Protein AF-A0A2I3RE54-F1 (afdb_monomer_lite)

Sequence (126 aa):
DPKYPVENLLNPDSPRKPWLSCPQDKSGQLKVELQLERAVPIGYIDVGNCGCAFLQIDVGRSSWPLDRPFITLLPATTLMSLTDSKQGKNRSGVRMFKDGKEGKSRKDGGGLYEKQCSTKEDCECY

pLDDT: mean 75.38, std 19.85, range [27.98, 91.62]

Secondary structure (DSSP, 8-state):
-TTS-GGGGT-TTS--PPP---TT--SS-----PBPSS-----EEEEE-SS-SEEEEEE--TTS-TTSPPEEEEEEEESS-HHHHHHT-STT-EEEEE--SSS----------B-B------S---

Organism: Pan troglodytes (NCBI:txid9598)

InterPro domains:
  IPR002706 DNA-repair protein Xrcc1, N-terminal [PF01834] (1-101)
  IPR008979 Galactose-binding-like domain superfamily [SSF49785] (1-101)

Foldseek 3Di:
DVVQDPCLVVDPPDPNGHRDDDLPDPVQKDWFWDWDPKFADDFKDKDWFQLFQWWWWWWDAPPDDPPDDTHTPGHIDGPDDPVCNQVVHPRTDMDMDGPDDDDDPDPPTGGGIITIIIGHDPYNDD

Structure (mmCIF, N/CA/C/O backbone):
data_AF-A0A2I3RE54-F1
#
_entry.id   AF-A0A2I3RE54-F1
#
loop_
_atom_site.group_PDB
_atom_site.id
_atom_site.type_symbol
_atom_site.label_atom_id
_atom_site.label_alt_id
_atom_site.label_comp_id
_atom_site.label_asym_id
_atom_site.label_entity_id
_atom_site.label_seq_id
_atom_site.pdbx_PDB_ins_code
_atom_site.Cartn_x
_atom_site.Cartn_y
_atom_site.Cartn_z
_atom_site.occupancy
_atom_site.B_iso_or_equiv
_atom_site.auth_seq_id
_atom_site.auth_comp_id
_atom_site.auth_asym_id
_atom_site.auth_atom_id
_atom_site.pdbx_PDB_model_num
ATOM 1 N N . ASP A 1 1 ? 2.510 -2.610 15.052 1.00 84.81 1 ASP A N 1
ATOM 2 C CA . ASP A 1 1 ? 2.257 -3.252 16.360 1.00 84.81 1 ASP A CA 1
ATOM 3 C C . ASP A 1 1 ? 2.846 -4.664 16.336 1.00 84.81 1 ASP A C 1
ATOM 5 O O . ASP A 1 1 ? 2.608 -5.352 15.349 1.00 84.81 1 ASP A O 1
ATOM 9 N N . PRO A 1 2 ? 3.596 -5.123 17.358 1.00 88.00 2 PRO A N 1
ATOM 10 C CA . PRO A 1 2 ? 4.102 -6.501 17.422 1.00 88.00 2 PRO A CA 1
ATOM 11 C C . PRO A 1 2 ? 3.031 -7.600 17.271 1.00 88.00 2 PRO A C 1
ATOM 13 O O . PRO A 1 2 ? 3.335 -8.691 16.798 1.00 88.00 2 PRO A O 1
ATOM 16 N N . LYS A 1 3 ? 1.777 -7.335 17.659 1.00 89.44 3 LYS A N 1
ATOM 17 C CA . LYS A 1 3 ? 0.630 -8.249 17.495 1.00 89.44 3 LYS A CA 1
ATOM 18 C C . LYS A 1 3 ? -0.001 -8.178 16.104 1.00 89.44 3 LYS A C 1
ATOM 20 O O . LYS A 1 3 ? -0.621 -9.148 15.665 1.00 89.44 3 LYS A O 1
ATOM 25 N N . TYR A 1 4 ? 0.156 -7.044 15.427 1.00 88.31 4 TYR A N 1
ATOM 26 C CA . TYR A 1 4 ? -0.396 -6.774 14.099 1.00 88.31 4 TYR A CA 1
ATOM 27 C C . TYR A 1 4 ? 0.695 -6.267 13.150 1.00 88.31 4 TYR A C 1
ATOM 29 O O . TYR A 1 4 ? 0.627 -5.118 12.692 1.00 88.31 4 TYR A O 1
ATOM 37 N N . PRO A 1 5 ? 1.746 -7.072 12.911 1.00 90.00 5 PRO A N 1
ATOM 38 C CA . PRO A 1 5 ? 2.897 -6.619 12.160 1.00 90.00 5 PRO A CA 1
ATOM 39 C C . PRO A 1 5 ? 2.623 -6.711 10.653 1.00 90.00 5 PRO A C 1
ATOM 41 O O . PRO A 1 5 ? 1.560 -7.158 10.211 1.00 90.00 5 PRO A O 1
ATOM 44 N N . VAL A 1 6 ? 3.563 -6.225 9.852 1.00 87.06 6 VAL A N 1
ATOM 45 C CA . VAL A 1 6 ? 3.359 -6.037 8.412 1.00 87.06 6 VAL A CA 1
ATOM 46 C C . VAL A 1 6 ? 3.329 -7.350 7.631 1.00 87.06 6 VAL A C 1
ATOM 48 O O . VAL A 1 6 ? 2.669 -7.461 6.600 1.00 87.06 6 VAL A O 1
ATOM 51 N N . GLU A 1 7 ? 3.958 -8.383 8.179 1.00 89.75 7 GLU A N 1
ATOM 52 C CA . GLU A 1 7 ? 4.002 -9.745 7.655 1.00 89.75 7 GLU A CA 1
ATOM 53 C C . GLU A 1 7 ? 2.605 -10.374 7.581 1.00 89.75 7 GLU A C 1
ATOM 55 O O . GLU A 1 7 ? 2.380 -11.272 6.770 1.00 89.75 7 GLU A O 1
ATOM 60 N N . ASN A 1 8 ? 1.633 -9.862 8.349 1.00 89.50 8 ASN A N 1
ATOM 61 C CA . ASN A 1 8 ? 0.234 -10.274 8.232 1.00 89.50 8 ASN A CA 1
ATOM 62 C C . ASN A 1 8 ? -0.334 -10.039 6.819 1.00 89.50 8 ASN A C 1
ATOM 64 O O . ASN A 1 8 ? -1.271 -10.726 6.423 1.00 89.50 8 ASN A O 1
ATOM 68 N N . LEU A 1 9 ? 0.230 -9.103 6.043 1.00 86.56 9 LEU A N 1
ATOM 69 C CA . LEU A 1 9 ? -0.181 -8.847 4.659 1.00 86.56 9 LEU A CA 1
ATOM 70 C C . LEU A 1 9 ? 0.312 -9.911 3.668 1.00 86.56 9 LEU A C 1
ATOM 72 O O . LEU A 1 9 ? -0.207 -9.983 2.556 1.00 86.56 9 LEU A O 1
ATOM 76 N N . LEU A 1 10 ? 1.324 -10.701 4.039 1.00 85.50 10 LEU A N 1
ATOM 77 C CA . LEU A 1 10 ? 2.009 -11.630 3.135 1.00 85.50 10 LEU A CA 1
ATOM 78 C C . LEU A 1 10 ? 1.408 -13.039 3.140 1.00 85.50 10 LEU A C 1
ATOM 80 O O . LEU A 1 10 ? 1.727 -13.831 2.258 1.00 85.50 10 LEU A O 1
ATOM 84 N N . ASN A 1 11 ? 0.558 -13.367 4.118 1.00 80.19 11 ASN A N 1
ATOM 85 C CA . ASN A 1 11 ? 0.019 -14.713 4.286 1.00 80.19 11 ASN A CA 1
ATOM 86 C C . ASN A 1 11 ? -1.466 -14.794 3.873 1.00 80.19 11 ASN A C 1
ATOM 88 O O . ASN A 1 11 ? -2.336 -14.444 4.681 1.00 80.19 11 ASN A O 1
ATOM 92 N N . PRO A 1 12 ? -1.778 -15.293 2.660 1.00 69.19 12 PRO A N 1
ATOM 93 C CA . PRO A 1 12 ? -3.155 -15.419 2.183 1.00 69.19 12 PRO A CA 1
ATOM 94 C C . PRO A 1 12 ? -3.963 -16.513 2.903 1.00 69.19 12 PRO A C 1
ATOM 96 O O . PRO A 1 12 ? -5.192 -16.443 2.900 1.00 69.19 12 PRO A O 1
ATOM 99 N N . ASP A 1 13 ? -3.292 -17.483 3.534 1.00 68.06 13 ASP A N 1
ATOM 100 C CA . ASP A 1 13 ? -3.903 -18.681 4.127 1.00 68.06 13 ASP A CA 1
ATOM 101 C C . ASP A 1 13 ? -4.187 -18.535 5.634 1.00 68.06 13 ASP A C 1
ATOM 103 O O . ASP A 1 13 ? -4.867 -19.365 6.241 1.00 68.06 13 ASP A O 1
ATOM 107 N N . SER A 1 14 ? -3.681 -17.473 6.267 1.00 61.75 14 SER A N 1
ATOM 108 C CA . SER A 1 14 ? -3.966 -17.168 7.673 1.00 61.75 14 SER A CA 1
ATOM 109 C C . SER A 1 14 ? -5.332 -16.487 7.841 1.00 61.75 14 SER A C 1
ATOM 111 O O . SER A 1 14 ? -5.791 -15.795 6.926 1.00 61.75 14 SER A O 1
ATOM 113 N N . PRO A 1 15 ? -6.006 -16.612 9.008 1.00 66.00 15 PRO A N 1
ATOM 114 C CA . PRO A 1 15 ? -7.136 -15.736 9.311 1.00 66.00 15 PRO A CA 1
ATOM 115 C C . PRO A 1 15 ? -6.664 -14.295 9.125 1.00 66.00 15 PRO A C 1
ATOM 117 O O . PRO A 1 15 ? -5.689 -13.910 9.763 1.00 66.00 15 PRO A O 1
ATOM 120 N N . ARG A 1 16 ? -7.313 -13.544 8.219 1.00 70.81 16 ARG A N 1
ATOM 121 C CA . ARG A 1 16 ? -6.876 -12.216 7.751 1.00 70.81 16 ARG A CA 1
ATOM 122 C C . ARG A 1 16 ? -6.651 -11.272 8.933 1.00 70.81 16 ARG A C 1
ATOM 124 O O . ARG A 1 16 ? -7.576 -10.593 9.378 1.00 70.81 16 ARG A O 1
ATOM 131 N N . LYS A 1 17 ? -5.430 -11.247 9.462 1.00 85.81 17 LYS A N 1
ATOM 132 C CA . LYS A 1 17 ? -5.029 -10.322 10.516 1.00 85.81 17 LYS A CA 1
ATOM 133 C C . LYS A 1 17 ? -4.675 -8.991 9.863 1.00 85.81 17 LYS A C 1
ATOM 135 O O . LYS A 1 17 ? -4.024 -8.986 8.819 1.00 85.81 17 LYS A O 1
ATOM 140 N N . PRO A 1 18 ? -5.088 -7.858 10.443 1.00 87.00 18 PRO A N 1
ATOM 141 C CA . PRO A 1 18 ? -4.698 -6.566 9.914 1.00 87.00 18 PRO A CA 1
ATOM 142 C C . PRO A 1 18 ? -3.216 -6.298 10.191 1.00 87.00 18 PRO A C 1
ATOM 144 O O . PRO A 1 18 ? -2.597 -6.902 11.073 1.00 87.00 18 PRO A O 1
ATOM 147 N N . TRP A 1 19 ? -2.677 -5.337 9.455 1.00 90.06 19 TRP A N 1
ATOM 148 C CA . TRP A 1 19 ? -1.456 -4.631 9.810 1.00 90.06 19 TRP A CA 1
ATOM 149 C C . TRP A 1 19 ? -1.851 -3.299 10.448 1.00 90.06 19 TRP A C 1
ATOM 151 O O . TRP A 1 19 ? -2.628 -2.554 9.853 1.00 90.06 19 TRP A O 1
ATOM 161 N N . LEU A 1 20 ? -1.360 -3.027 11.660 1.00 88.94 20 LEU A N 1
ATOM 162 C CA . LEU A 1 20 ? -1.701 -1.824 12.426 1.00 88.94 20 LEU A CA 1
ATOM 163 C C . LEU A 1 20 ? -0.437 -1.102 12.910 1.00 88.94 20 LEU A C 1
ATOM 165 O O . LEU A 1 20 ? 0.590 -1.729 13.210 1.00 88.94 20 LEU A O 1
ATOM 169 N N . SER A 1 21 ? -0.527 0.224 13.031 1.00 86.94 21 SER A N 1
ATOM 170 C CA . SER A 1 21 ? 0.484 1.043 13.703 1.00 86.94 21 SER A CA 1
ATOM 171 C C . SER A 1 21 ? 0.599 0.653 15.179 1.00 86.94 21 SER A C 1
ATOM 173 O O . SER A 1 21 ? -0.255 -0.030 15.743 1.00 86.94 21 SER A O 1
ATOM 175 N N . CYS A 1 22 ? 1.715 1.011 15.811 1.00 86.25 22 CYS A N 1
ATOM 176 C CA . CYS A 1 22 ? 1.838 0.852 17.258 1.00 86.25 22 CYS A CA 1
ATOM 177 C C . CYS A 1 22 ? 0.845 1.805 17.956 1.00 86.25 22 CYS A C 1
ATOM 179 O O . CYS A 1 22 ? 0.762 2.947 17.524 1.00 86.25 22 CYS A O 1
ATOM 181 N N . PRO A 1 23 ? 0.151 1.434 19.048 1.00 83.25 23 PRO A N 1
ATOM 182 C CA . PRO A 1 23 ? -0.737 2.370 19.755 1.00 83.25 23 PRO A CA 1
ATOM 183 C C . PRO A 1 23 ? -0.042 3.654 20.245 1.00 83.25 23 PRO A C 1
ATOM 185 O O . PRO A 1 23 ? -0.679 4.681 20.449 1.00 83.25 23 PRO A O 1
ATOM 188 N N . GLN A 1 24 ? 1.276 3.600 20.452 1.00 85.88 24 GLN A N 1
ATOM 189 C CA . GLN A 1 24 ? 2.102 4.748 20.831 1.00 85.88 24 GLN A CA 1
ATOM 190 C C . GLN A 1 24 ? 2.548 5.596 19.628 1.00 85.88 24 GLN A C 1
ATOM 192 O O . GLN A 1 24 ? 3.074 6.692 19.818 1.00 85.88 24 GLN A O 1
ATOM 197 N N . ASP A 1 25 ? 2.370 5.096 18.405 1.00 82.31 25 ASP A N 1
ATOM 198 C CA . ASP A 1 25 ? 2.700 5.805 17.175 1.00 82.31 25 ASP A CA 1
ATOM 199 C C . ASP A 1 25 ? 1.599 6.819 16.848 1.00 82.31 25 ASP A C 1
ATOM 201 O O . ASP A 1 25 ? 0.486 6.467 16.462 1.00 82.31 25 ASP A O 1
ATOM 205 N N . LYS A 1 26 ? 1.937 8.100 17.018 1.00 82.06 26 LYS A N 1
ATOM 206 C CA . LYS A 1 26 ? 1.064 9.247 16.736 1.00 82.06 26 LYS A CA 1
ATOM 207 C C . LYS A 1 26 ? 1.439 9.973 15.443 1.00 82.06 26 LYS A C 1
ATOM 209 O O . LYS A 1 26 ? 1.028 11.111 15.246 1.00 82.06 26 LYS A O 1
ATOM 214 N N . SER A 1 27 ? 2.242 9.356 14.573 1.00 82.25 27 SER A N 1
ATOM 215 C CA . SER A 1 27 ? 2.644 9.958 13.292 1.00 82.25 27 SER A CA 1
ATOM 216 C C . SER A 1 27 ? 1.467 10.171 12.335 1.00 82.25 27 SER A C 1
ATOM 218 O O . SER A 1 27 ? 1.582 10.918 11.361 1.00 82.25 27 SER A O 1
ATOM 220 N N . GLY A 1 28 ? 0.357 9.469 12.582 1.00 78.19 28 GLY A N 1
ATOM 221 C CA . GLY A 1 28 ? -0.784 9.395 11.684 1.00 78.19 28 GLY A CA 1
ATOM 222 C C . GLY A 1 28 ? -0.469 8.632 10.401 1.00 78.19 28 GLY A C 1
ATOM 223 O O . GLY A 1 28 ? -1.357 8.523 9.563 1.00 78.19 28 GLY A O 1
ATOM 224 N N . GLN A 1 29 ? 0.751 8.102 10.224 1.00 81.94 29 GLN A N 1
ATOM 225 C CA . GLN A 1 29 ? 1.171 7.456 8.989 1.00 81.94 29 GLN A CA 1
ATOM 226 C C . GLN A 1 29 ? 1.819 6.103 9.189 1.00 81.94 29 GLN A C 1
ATOM 228 O O . GLN A 1 29 ? 2.721 5.924 9.995 1.00 81.94 29 GLN A O 1
ATOM 233 N N . LEU A 1 30 ? 1.392 5.155 8.362 1.00 86.00 30 LEU A N 1
ATOM 234 C CA . LEU A 1 30 ? 1.941 3.818 8.343 1.00 86.00 30 LEU A CA 1
ATOM 235 C C . LEU A 1 30 ? 2.457 3.490 6.945 1.00 86.00 30 LEU A C 1
ATOM 237 O O . LEU A 1 30 ? 1.670 3.403 5.999 1.00 86.00 30 LEU A O 1
ATOM 241 N N . LYS A 1 31 ? 3.782 3.307 6.851 1.00 87.56 31 LYS A N 1
ATOM 242 C CA . LYS A 1 31 ? 4.504 2.967 5.625 1.00 87.56 31 LYS A CA 1
ATOM 243 C C . LYS A 1 31 ? 5.130 1.581 5.676 1.00 87.56 31 LYS A C 1
ATOM 245 O O . LYS A 1 31 ? 5.725 1.187 6.670 1.00 87.56 31 LYS A O 1
ATOM 250 N N . VAL A 1 32 ? 4.990 0.865 4.566 1.00 88.00 32 VAL A N 1
ATOM 251 C CA . VAL A 1 32 ? 5.664 -0.400 4.262 1.00 88.00 32 VAL A CA 1
ATOM 252 C C . VAL A 1 32 ? 6.225 -0.304 2.861 1.00 88.00 32 VAL A C 1
ATOM 254 O O . VAL A 1 32 ? 5.710 0.478 2.081 1.00 88.00 32 VAL A O 1
ATOM 257 N N . GLU A 1 33 ? 7.232 -1.101 2.552 1.00 88.44 33 GLU A N 1
ATOM 258 C CA . GLU A 1 33 ? 7.696 -1.402 1.207 1.00 88.44 33 GLU A CA 1
ATOM 259 C C . GLU A 1 33 ? 7.590 -2.925 1.023 1.00 88.44 33 GLU A C 1
ATOM 261 O O . GLU A 1 33 ? 8.258 -3.696 1.709 1.00 88.44 33 GLU A O 1
ATOM 266 N N . LEU A 1 34 ? 6.644 -3.382 0.192 1.00 87.75 34 LEU A N 1
ATOM 267 C CA . LEU A 1 34 ? 6.395 -4.817 -0.016 1.00 87.75 34 LEU A CA 1
ATOM 268 C C . LEU A 1 34 ? 7.016 -5.293 -1.309 1.00 87.75 34 LEU A C 1
ATOM 270 O O . LEU A 1 34 ? 6.622 -4.807 -2.365 1.00 87.75 34 LEU A O 1
ATOM 274 N N . GLN A 1 35 ? 7.889 -6.288 -1.214 1.00 87.06 35 GLN A N 1
ATOM 275 C CA . GLN A 1 35 ? 8.614 -6.827 -2.345 1.00 87.06 35 GLN A CA 1
ATOM 276 C C . GLN A 1 35 ? 7.896 -8.042 -2.958 1.00 87.06 35 GLN A C 1
ATOM 278 O O . GLN A 1 35 ? 7.709 -9.056 -2.288 1.00 87.06 35 GLN A O 1
ATOM 283 N N . LEU A 1 36 ? 7.495 -7.963 -4.235 1.00 84.62 36 LEU A N 1
ATOM 284 C CA . LEU A 1 36 ? 6.936 -9.136 -4.930 1.00 84.62 36 LEU A CA 1
ATOM 285 C C . LEU A 1 36 ? 8.004 -10.204 -5.194 1.00 84.62 36 LEU A C 1
ATOM 287 O O . LEU A 1 36 ? 9.176 -9.890 -5.288 1.00 84.62 36 LEU A O 1
ATOM 291 N N . GLU A 1 37 ? 7.613 -11.462 -5.396 1.00 86.00 37 GLU A N 1
ATOM 292 C CA . GLU A 1 37 ? 8.564 -12.522 -5.780 1.00 86.00 37 GLU A CA 1
ATOM 293 C C . GLU A 1 37 ? 9.163 -12.272 -7.171 1.00 86.00 37 GLU A C 1
ATOM 295 O O . GLU A 1 37 ? 10.327 -12.563 -7.445 1.00 86.00 37 GLU A O 1
ATOM 300 N N . ARG A 1 38 ? 8.342 -11.732 -8.077 1.00 83.75 38 ARG A N 1
ATOM 301 C CA . ARG A 1 38 ? 8.720 -11.480 -9.459 1.00 83.75 38 ARG A CA 1
ATOM 302 C C . ARG A 1 38 ? 8.102 -10.216 -10.012 1.00 83.75 38 ARG A C 1
ATOM 304 O O . ARG A 1 38 ? 7.082 -9.689 -9.583 1.00 83.75 38 ARG A O 1
ATOM 311 N N . ALA A 1 39 ? 8.750 -9.834 -11.087 1.00 81.88 39 ALA A N 1
ATOM 312 C CA . ALA A 1 39 ? 8.392 -8.826 -12.035 1.00 81.88 39 ALA A CA 1
ATOM 313 C C . ALA A 1 39 ? 7.115 -9.123 -12.841 1.00 81.88 39 ALA A C 1
ATOM 315 O O . ALA A 1 39 ? 7.186 -9.861 -13.819 1.00 81.88 39 ALA A O 1
ATOM 316 N N . VAL A 1 40 ? 5.962 -8.519 -12.507 1.00 82.69 40 VAL A N 1
ATOM 317 C CA . VAL A 1 40 ? 4.670 -8.817 -13.188 1.00 82.69 40 VAL A CA 1
ATOM 318 C C . VAL A 1 40 ? 3.746 -7.606 -13.369 1.00 82.69 40 VAL A C 1
ATOM 320 O O . VAL A 1 40 ? 3.494 -6.916 -12.404 1.00 82.69 40 VAL A O 1
ATOM 323 N N . PRO A 1 41 ? 3.180 -7.283 -14.539 1.00 81.56 41 PRO A N 1
ATOM 324 C CA . PRO A 1 41 ? 2.232 -6.161 -14.644 1.00 81.56 41 PRO A CA 1
ATOM 325 C C . PRO A 1 41 ? 1.088 -6.247 -13.611 1.00 81.56 41 PRO A C 1
ATOM 327 O O . PRO A 1 41 ? 0.484 -7.308 -13.454 1.00 81.56 41 PRO A O 1
ATOM 330 N N . ILE A 1 42 ? 0.787 -5.147 -12.911 1.00 84.25 42 ILE A N 1
ATOM 331 C CA . ILE A 1 42 ? -0.306 -5.104 -11.926 1.00 84.25 42 ILE A CA 1
ATOM 332 C C . ILE A 1 42 ? -1.620 -4.803 -12.656 1.00 84.25 42 ILE A C 1
ATOM 334 O O . ILE A 1 42 ? -1.818 -3.691 -13.132 1.00 84.25 42 ILE A O 1
ATOM 338 N N . GLY A 1 43 ? -2.518 -5.788 -12.755 1.00 85.50 43 GLY A N 1
ATOM 339 C CA . GLY A 1 43 ? -3.833 -5.602 -13.389 1.00 85.50 43 GLY A CA 1
ATOM 340 C C . GLY A 1 43 ? -4.919 -5.084 -12.440 1.00 85.50 43 GLY A C 1
ATOM 341 O O . GLY A 1 43 ? -5.808 -4.335 -12.852 1.00 85.50 43 GLY A O 1
ATOM 342 N N . TYR A 1 44 ? -4.855 -5.493 -11.174 1.00 87.62 44 TYR A N 1
ATOM 343 C CA . TYR A 1 44 ? -5.806 -5.124 -10.131 1.00 87.62 44 TYR A CA 1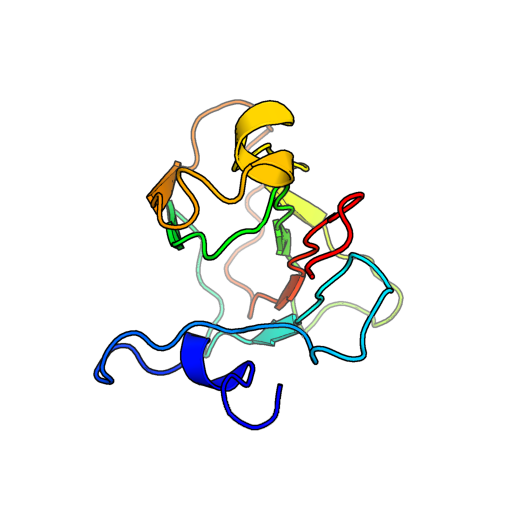
ATOM 344 C C . TYR A 1 44 ? -5.132 -5.126 -8.757 1.00 87.62 44 TYR A C 1
ATOM 346 O O . TYR A 1 44 ? -4.143 -5.826 -8.537 1.00 87.62 44 TYR A O 1
ATOM 354 N N . ILE A 1 45 ? -5.679 -4.333 -7.838 1.00 89.06 45 ILE A N 1
ATOM 355 C CA . ILE A 1 45 ? -5.278 -4.265 -6.437 1.00 89.06 45 ILE A CA 1
ATOM 356 C C . ILE A 1 45 ? -6.540 -4.252 -5.584 1.00 89.06 45 ILE A C 1
ATOM 358 O O . ILE A 1 45 ? -7.330 -3.313 -5.659 1.00 89.06 45 ILE A O 1
ATOM 362 N N . ASP A 1 46 ? -6.674 -5.246 -4.715 1.00 89.38 46 ASP A N 1
ATOM 363 C CA . ASP A 1 46 ? -7.713 -5.272 -3.693 1.00 89.38 46 ASP A CA 1
ATOM 364 C C . ASP A 1 46 ? -7.115 -4.847 -2.356 1.00 89.38 46 ASP A C 1
ATOM 366 O O . ASP A 1 46 ? -6.072 -5.350 -1.930 1.00 89.38 46 ASP A O 1
ATOM 370 N N . VAL A 1 47 ? -7.766 -3.901 -1.682 1.00 89.69 47 VAL A N 1
ATOM 371 C CA . VAL A 1 47 ? -7.304 -3.386 -0.392 1.00 89.69 47 VAL A CA 1
ATOM 372 C C . VAL A 1 47 ? -8.415 -3.492 0.631 1.00 89.69 47 VAL A C 1
ATOM 374 O O . VAL A 1 47 ? -9.434 -2.812 0.522 1.00 89.69 47 VAL A O 1
ATOM 377 N N . GLY A 1 48 ? -8.201 -4.340 1.636 1.00 89.62 48 GLY A N 1
ATOM 378 C CA . GLY A 1 48 ? -9.013 -4.366 2.846 1.00 89.62 48 GLY A CA 1
ATOM 379 C C . GLY A 1 48 ? -8.576 -3.259 3.794 1.00 89.62 48 GLY A C 1
ATOM 380 O O . GLY A 1 48 ? -7.419 -3.220 4.209 1.00 89.62 48 GLY A O 1
ATOM 381 N N . ASN A 1 49 ? -9.494 -2.357 4.119 1.00 89.88 49 ASN A N 1
ATOM 382 C CA . ASN A 1 49 ? -9.260 -1.302 5.086 1.00 89.88 49 ASN A CA 1
ATOM 383 C C . ASN A 1 49 ? -9.389 -1.839 6.521 1.00 89.88 49 ASN A C 1
ATOM 385 O O . ASN A 1 49 ? -10.188 -2.735 6.790 1.00 89.88 49 ASN A O 1
ATOM 389 N N . CYS A 1 50 ? -8.621 -1.267 7.446 1.00 89.12 50 CYS A N 1
ATOM 390 C CA . CYS A 1 50 ? -8.774 -1.471 8.883 1.00 89.12 50 CYS A CA 1
ATOM 391 C C . CYS A 1 50 ? -8.605 -0.138 9.632 1.00 89.12 50 CYS A C 1
ATOM 393 O O . CYS A 1 50 ? -7.727 0.018 10.473 1.00 89.12 50 CYS A O 1
ATOM 395 N N . GLY A 1 51 ? -9.444 0.847 9.298 1.00 87.31 51 GLY A N 1
ATOM 396 C CA . GLY A 1 51 ? -9.460 2.169 9.943 1.00 87.31 51 GLY A CA 1
ATOM 397 C C . GLY A 1 51 ? -8.650 3.264 9.249 1.00 87.31 51 GLY A C 1
ATOM 398 O O . GLY A 1 51 ? -8.683 4.402 9.685 1.00 87.31 51 GLY A O 1
ATOM 399 N N . CYS A 1 52 ? -7.988 2.970 8.136 1.00 87.44 52 CYS A N 1
ATOM 400 C CA . CYS A 1 52 ? -7.241 3.964 7.386 1.00 87.44 52 CYS A CA 1
ATOM 401 C C . CYS A 1 52 ? -8.175 4.934 6.634 1.00 87.44 52 CYS A C 1
ATOM 403 O O . CYS A 1 52 ? -9.097 4.503 5.941 1.00 87.44 52 CYS A O 1
ATOM 405 N N . ALA A 1 53 ? -7.901 6.242 6.707 1.00 87.31 53 ALA A N 1
ATOM 406 C CA . ALA A 1 53 ? -8.660 7.260 5.977 1.00 87.31 53 ALA A CA 1
ATOM 407 C C . ALA A 1 53 ? -8.213 7.456 4.517 1.00 87.31 53 ALA A C 1
ATOM 409 O O . ALA A 1 53 ? -9.059 7.681 3.651 1.00 87.31 53 ALA A O 1
ATOM 410 N N . PHE A 1 54 ? -6.915 7.348 4.220 1.00 87.06 54 PHE A N 1
ATOM 411 C CA . PHE A 1 54 ? -6.336 7.588 2.892 1.00 87.06 54 PHE A CA 1
ATOM 412 C C . PHE A 1 54 ? -5.288 6.545 2.541 1.00 87.06 54 PHE A C 1
ATOM 414 O O . PHE A 1 54 ? -4.472 6.200 3.381 1.00 87.06 54 PHE A O 1
ATOM 421 N N . LEU A 1 55 ? -5.261 6.119 1.283 1.00 88.75 55 LEU A N 1
ATOM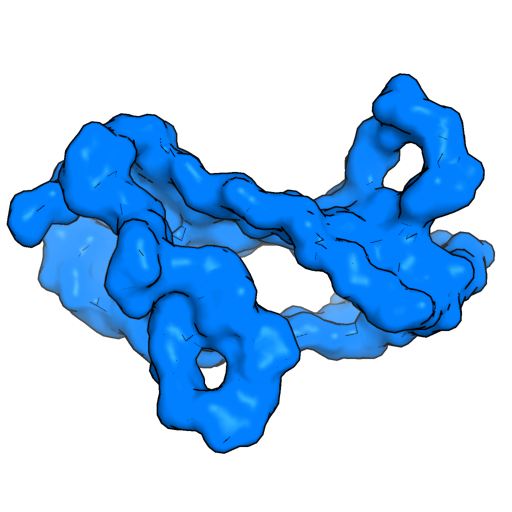 422 C CA . LEU A 1 55 ? -4.285 5.175 0.761 1.00 88.75 55 LEU A CA 1
ATOM 423 C C . LEU A 1 55 ? -3.604 5.744 -0.480 1.00 88.75 55 LEU A C 1
ATOM 425 O O . LEU A 1 55 ? -4.282 6.123 -1.430 1.00 88.75 55 LEU A O 1
ATOM 429 N N . GLN A 1 56 ? -2.278 5.704 -0.501 1.00 87.94 56 GLN A N 1
ATOM 430 C CA . GLN A 1 56 ? -1.471 5.830 -1.712 1.00 87.94 56 GLN A CA 1
ATOM 431 C C . GLN A 1 56 ? -0.780 4.495 -1.990 1.00 87.94 56 GLN A C 1
ATOM 433 O O . GLN A 1 56 ? -0.492 3.744 -1.056 1.00 87.94 56 GLN A O 1
ATOM 438 N N . ILE A 1 57 ? -0.556 4.188 -3.268 1.00 88.31 57 ILE A N 1
ATOM 439 C CA . ILE A 1 57 ? 0.305 3.083 -3.687 1.00 88.31 57 ILE A CA 1
ATOM 440 C C . ILE A 1 57 ? 1.265 3.612 -4.732 1.00 88.31 57 ILE A C 1
ATOM 442 O O . ILE A 1 57 ? 0.862 3.940 -5.850 1.00 88.31 57 ILE A O 1
ATOM 446 N N . ASP A 1 58 ? 2.537 3.626 -4.373 1.00 89.69 58 ASP A N 1
ATOM 447 C CA . ASP A 1 58 ? 3.617 3.836 -5.321 1.00 89.69 58 ASP A CA 1
ATOM 448 C C . ASP A 1 58 ? 4.265 2.498 -5.678 1.00 89.69 58 ASP A C 1
ATOM 450 O O . ASP A 1 58 ? 4.071 1.494 -4.990 1.00 89.69 58 ASP A O 1
ATOM 454 N N . VAL A 1 59 ? 4.977 2.482 -6.799 1.00 85.94 59 VAL A N 1
ATOM 455 C CA . VAL A 1 59 ? 5.656 1.312 -7.337 1.00 85.94 59 VAL A CA 1
ATOM 456 C C . VAL A 1 59 ? 7.045 1.652 -7.846 1.00 85.94 59 VAL A C 1
ATOM 458 O O . VAL A 1 59 ? 7.282 2.709 -8.432 1.00 85.94 59 VAL A O 1
ATOM 461 N N . GLY A 1 60 ? 7.962 0.711 -7.669 1.00 86.69 60 GLY A N 1
ATOM 462 C CA . GLY A 1 60 ? 9.329 0.787 -8.167 1.00 86.69 60 GLY A CA 1
ATOM 463 C C . GLY A 1 60 ? 9.764 -0.520 -8.792 1.00 86.69 60 GLY A C 1
ATOM 464 O O . GLY A 1 60 ? 9.005 -1.488 -8.841 1.00 86.69 60 GLY A O 1
ATOM 465 N N . ARG A 1 61 ? 10.999 -0.544 -9.282 1.00 84.62 61 ARG A N 1
ATOM 466 C CA . ARG A 1 61 ? 11.685 -1.792 -9.618 1.00 84.62 61 ARG A CA 1
ATOM 467 C C . ARG A 1 61 ? 12.931 -1.847 -8.757 1.00 84.62 61 ARG A C 1
ATOM 469 O O . ARG A 1 61 ? 13.697 -0.894 -8.765 1.00 84.62 61 ARG A O 1
ATOM 476 N N . SER A 1 62 ? 13.179 -2.976 -8.106 1.00 84.31 62 SER A N 1
ATOM 477 C CA . SER A 1 62 ? 14.402 -3.183 -7.315 1.00 84.31 62 SER A CA 1
ATOM 478 C C . SER A 1 62 ? 15.698 -3.064 -8.131 1.00 84.31 62 SER A C 1
ATOM 480 O O . SER A 1 62 ? 16.769 -2.858 -7.575 1.00 84.31 62 SER A O 1
ATOM 482 N N . SER A 1 63 ? 15.611 -3.162 -9.462 1.00 86.50 63 SER A N 1
ATOM 483 C CA . SER A 1 63 ? 16.726 -2.923 -10.383 1.00 86.50 63 SER A CA 1
ATOM 484 C C . SER A 1 63 ? 16.943 -1.444 -10.732 1.00 86.50 63 SER A C 1
ATOM 486 O O . SER A 1 63 ? 17.797 -1.139 -11.565 1.00 86.50 63 SER A O 1
ATOM 488 N N . TRP A 1 64 ? 16.108 -0.529 -10.235 1.00 88.19 64 TRP A N 1
ATOM 489 C CA . TRP A 1 64 ? 16.318 0.900 -10.434 1.00 88.19 64 TRP A CA 1
ATOM 490 C C . TRP A 1 64 ? 17.497 1.398 -9.591 1.00 88.19 64 TRP A C 1
ATOM 492 O O . TRP A 1 64 ? 17.789 0.827 -8.542 1.00 88.19 64 TRP A O 1
ATOM 502 N N . PRO A 1 65 ? 18.173 2.471 -10.035 1.00 91.62 65 PRO A N 1
ATOM 503 C CA . PRO A 1 65 ? 19.083 3.215 -9.173 1.00 91.62 65 PRO A CA 1
ATOM 504 C C . PRO A 1 65 ? 18.399 3.611 -7.857 1.00 91.62 65 PRO A C 1
ATOM 506 O O . PRO A 1 65 ? 17.219 3.958 -7.865 1.00 91.62 65 PRO A O 1
ATOM 509 N N . LEU A 1 66 ? 19.136 3.575 -6.742 1.00 84.62 66 LEU A N 1
ATOM 510 C CA . LEU A 1 66 ? 18.596 3.855 -5.400 1.00 84.62 66 LEU A CA 1
ATOM 511 C C . LEU A 1 66 ? 18.041 5.281 -5.247 1.00 84.62 66 LEU A C 1
ATOM 513 O O . LEU A 1 66 ? 17.206 5.533 -4.387 1.00 84.62 66 LEU A O 1
ATOM 517 N N . ASP A 1 67 ? 18.512 6.218 -6.066 1.00 90.25 67 ASP A N 1
ATOM 518 C CA . ASP A 1 67 ? 18.067 7.611 -6.107 1.00 90.25 67 ASP A CA 1
ATOM 519 C C . ASP A 1 67 ? 16.828 7.821 -6.989 1.00 90.25 67 ASP A C 1
ATOM 521 O O . ASP A 1 67 ? 16.241 8.907 -6.997 1.00 90.25 67 ASP A O 1
ATOM 525 N N . ARG A 1 68 ? 16.397 6.795 -7.730 1.00 90.62 68 ARG A N 1
ATOM 526 C CA . ARG A 1 68 ? 15.188 6.877 -8.540 1.00 90.62 68 ARG A CA 1
ATOM 527 C C . ARG A 1 68 ? 13.955 6.735 -7.639 1.00 90.62 68 ARG A C 1
ATOM 529 O O . ARG A 1 68 ? 13.774 5.685 -7.027 1.00 90.62 68 ARG A O 1
ATOM 536 N N . PRO A 1 69 ? 13.056 7.733 -7.606 1.00 87.94 69 PRO A N 1
ATOM 537 C CA . PRO A 1 69 ? 11.860 7.659 -6.780 1.00 87.94 69 PRO A CA 1
ATOM 538 C C . PRO A 1 69 ? 10.861 6.626 -7.313 1.00 87.94 69 PRO A C 1
ATOM 540 O O . PRO A 1 69 ? 10.811 6.338 -8.517 1.00 87.94 69 PRO A O 1
ATOM 543 N N . PHE A 1 70 ? 10.007 6.133 -6.415 1.00 87.19 70 PHE A N 1
ATOM 544 C CA . PHE A 1 70 ? 8.811 5.388 -6.794 1.00 87.19 70 PHE A CA 1
ATOM 545 C C . PHE A 1 70 ? 7.889 6.225 -7.682 1.00 87.19 70 PHE A C 1
ATOM 547 O O . PHE A 1 70 ? 7.866 7.455 -7.631 1.00 87.19 70 PHE A O 1
ATOM 554 N N . ILE A 1 71 ? 7.106 5.534 -8.502 1.00 88.75 71 ILE A N 1
ATOM 555 C CA . ILE A 1 71 ? 6.087 6.129 -9.360 1.00 88.75 71 ILE A CA 1
ATOM 556 C C . ILE A 1 71 ? 4.722 5.795 -8.777 1.00 88.75 71 ILE A C 1
ATOM 558 O O . ILE A 1 71 ? 4.447 4.642 -8.461 1.00 88.75 71 ILE A O 1
ATOM 562 N N . THR A 1 72 ? 3.844 6.784 -8.681 1.00 87.00 72 THR A N 1
ATOM 563 C CA . THR A 1 72 ? 2.487 6.577 -8.178 1.00 87.00 72 THR A CA 1
ATOM 564 C C . THR A 1 72 ? 1.660 5.713 -9.123 1.00 87.00 72 THR A C 1
ATOM 566 O O . THR A 1 72 ? 1.435 6.079 -10.277 1.00 87.00 72 THR A O 1
ATOM 569 N N . LEU A 1 73 ? 1.195 4.570 -8.612 1.00 85.25 73 LEU A N 1
ATOM 570 C CA . LEU A 1 73 ? 0.255 3.677 -9.289 1.00 85.25 73 LEU A CA 1
ATOM 571 C C . LEU A 1 73 ? -1.190 4.003 -8.904 1.00 85.25 73 LEU A C 1
ATOM 573 O O . LEU A 1 73 ? -2.058 4.070 -9.768 1.00 85.25 73 LEU A O 1
ATOM 577 N N . LEU A 1 74 ? -1.437 4.226 -7.613 1.00 86.06 74 LEU A N 1
ATOM 578 C CA . LEU A 1 74 ? -2.708 4.710 -7.089 1.00 86.06 74 LEU A CA 1
ATOM 579 C C . LEU A 1 74 ? -2.442 6.022 -6.340 1.00 86.06 74 LEU A C 1
ATOM 581 O O . LEU A 1 74 ? -1.779 5.975 -5.297 1.00 86.06 74 LEU A O 1
ATOM 585 N N . PRO A 1 75 ? -2.935 7.176 -6.829 1.00 88.62 75 PRO A N 1
ATOM 586 C CA . PRO A 1 75 ? -2.813 8.429 -6.092 1.00 88.62 75 PRO A CA 1
ATOM 587 C C . PRO A 1 75 ? -3.530 8.336 -4.746 1.00 88.62 75 PRO A C 1
ATOM 589 O O . PRO A 1 75 ? -4.388 7.474 -4.550 1.00 88.62 75 PRO A O 1
ATOM 592 N N . ALA A 1 76 ? -3.201 9.242 -3.824 1.00 87.31 76 ALA A N 1
ATOM 593 C CA . ALA A 1 76 ? -3.853 9.321 -2.523 1.00 87.31 76 ALA A CA 1
ATOM 594 C C . ALA A 1 76 ? -5.385 9.298 -2.669 1.00 87.31 76 ALA A C 1
ATOM 596 O O . ALA A 1 76 ? -6.005 10.241 -3.159 1.00 87.31 76 ALA A O 1
ATOM 597 N N . THR A 1 77 ? -5.992 8.190 -2.252 1.00 89.00 77 THR A N 1
ATOM 598 C CA . THR A 1 77 ? -7.414 7.920 -2.427 1.00 89.00 77 THR A CA 1
ATOM 599 C C . THR A 1 77 ? -8.065 7.702 -1.067 1.00 89.00 77 THR A C 1
ATOM 601 O O . THR A 1 77 ? -7.591 6.919 -0.247 1.00 89.00 77 THR A O 1
ATOM 604 N N . THR A 1 78 ? -9.192 8.367 -0.832 1.00 89.88 78 THR A N 1
ATOM 605 C CA . THR A 1 78 ? -9.961 8.279 0.414 1.00 89.88 78 THR A CA 1
ATOM 606 C C . THR A 1 78 ? -10.608 6.907 0.601 1.00 89.88 78 THR A C 1
ATOM 608 O O . THR A 1 78 ? -11.428 6.497 -0.214 1.00 89.88 78 THR A O 1
ATOM 611 N N . LEU A 1 79 ? -10.281 6.196 1.678 1.00 87.12 79 LEU A N 1
ATOM 612 C CA . LEU A 1 79 ? -10.917 4.936 2.076 1.00 87.12 79 LEU A CA 1
ATOM 613 C C . LEU A 1 79 ? -12.053 5.132 3.093 1.00 87.12 79 LEU A C 1
ATOM 615 O O . LEU A 1 79 ? -12.927 4.272 3.182 1.00 87.12 79 LEU A O 1
ATOM 619 N N . MET A 1 80 ? -12.054 6.241 3.840 1.00 88.31 80 MET A N 1
ATOM 620 C CA . MET A 1 80 ? -13.098 6.587 4.812 1.00 88.31 80 MET A CA 1
ATOM 621 C C . MET A 1 80 ? -13.450 8.068 4.730 1.00 88.31 80 MET A C 1
ATOM 623 O O . MET A 1 80 ? -12.577 8.903 4.504 1.00 88.31 80 MET A O 1
ATOM 627 N N . SER A 1 81 ? -14.717 8.412 4.968 1.00 86.00 81 SER A N 1
ATOM 628 C CA . SER A 1 81 ? -15.087 9.814 5.158 1.00 86.00 81 SER A CA 1
ATOM 629 C C . SER A 1 81 ? -14.463 10.369 6.447 1.00 86.00 81 SER A C 1
ATOM 631 O O . SER A 1 81 ? -14.154 9.621 7.379 1.00 86.00 81 SER A O 1
ATOM 633 N N . LEU A 1 82 ? -14.320 11.694 6.541 1.00 80.56 82 LEU A N 1
ATOM 634 C CA . LEU A 1 82 ? -13.851 12.346 7.770 1.00 80.56 82 LEU A CA 1
ATOM 635 C C . LEU A 1 82 ? -14.748 12.006 8.972 1.00 80.56 82 LEU A C 1
ATOM 637 O O . LEU A 1 82 ? -14.256 11.808 10.081 1.00 80.56 82 LEU A O 1
ATOM 641 N N . THR A 1 83 ? -16.060 11.925 8.746 1.00 86.56 83 THR A N 1
ATOM 642 C CA . THR A 1 83 ? -17.043 11.575 9.775 1.00 86.56 83 THR A CA 1
ATOM 643 C C . THR A 1 83 ? -16.855 10.143 10.256 1.00 86.56 83 THR A C 1
ATOM 645 O O . THR A 1 83 ? -16.825 9.911 11.462 1.00 86.56 83 THR A O 1
ATOM 648 N N . ASP A 1 84 ? -16.692 9.193 9.331 1.00 86.94 84 ASP A N 1
ATOM 649 C CA . ASP A 1 84 ? -16.475 7.783 9.670 1.00 86.94 84 ASP A CA 1
ATOM 650 C C . ASP A 1 84 ? -15.165 7.583 10.429 1.00 86.94 84 ASP A C 1
ATOM 652 O O . ASP A 1 84 ? -15.143 6.839 11.407 1.00 86.94 84 ASP A O 1
ATOM 656 N N . SER A 1 85 ? -14.103 8.285 10.019 1.00 81.06 85 SER A N 1
ATOM 657 C CA . SER A 1 85 ? -12.802 8.258 10.692 1.00 81.06 85 SER A CA 1
ATOM 658 C C . SER A 1 85 ? -12.915 8.753 12.138 1.00 81.06 85 SER A C 1
ATOM 660 O O . SER A 1 85 ? -12.612 8.011 13.070 1.00 81.06 85 SER A O 1
ATOM 662 N N . LYS A 1 86 ? -13.495 9.945 12.350 1.00 81.69 86 LYS A N 1
ATOM 663 C CA . LYS A 1 86 ? -13.692 10.522 13.694 1.00 81.69 86 LYS A CA 1
ATOM 664 C C . LYS A 1 86 ? -14.588 9.682 14.602 1.00 81.69 86 LYS A C 1
ATOM 666 O O . LYS A 1 86 ? -14.420 9.706 15.815 1.00 81.69 86 LYS A O 1
ATOM 671 N N . GLN A 1 87 ? -15.574 8.989 14.036 1.00 85.62 87 GLN A N 1
ATOM 672 C CA . GLN A 1 87 ? -16.522 8.172 14.802 1.00 85.62 87 GLN A CA 1
ATOM 673 C C . GLN A 1 87 ? -16.105 6.700 14.909 1.00 85.62 87 GLN A C 1
ATOM 675 O O . GLN A 1 87 ? -16.832 5.916 15.519 1.00 85.62 87 GLN A O 1
ATOM 680 N N . GLY A 1 88 ? -14.993 6.296 14.288 1.00 82.19 88 GLY A N 1
ATOM 681 C CA . GLY A 1 88 ? -14.554 4.902 14.251 1.00 82.19 88 GLY A CA 1
ATOM 682 C C . GLY A 1 88 ? -15.545 3.948 13.568 1.00 82.19 88 GLY A C 1
ATOM 683 O O . GLY A 1 88 ? -15.587 2.765 13.906 1.00 82.19 88 GLY A O 1
ATOM 684 N N . LYS A 1 89 ? -16.354 4.433 12.619 1.00 85.06 89 LYS A N 1
ATOM 685 C CA . LYS A 1 89 ? -17.360 3.638 11.887 1.00 85.06 89 LYS A CA 1
ATOM 686 C C . LYS A 1 89 ? -16.821 3.169 10.541 1.00 85.06 89 LYS A C 1
ATOM 688 O O . LYS A 1 89 ? -15.863 3.729 10.036 1.00 85.06 89 LYS A O 1
ATOM 693 N N . ASN A 1 90 ? -17.430 2.138 9.950 1.00 84.31 90 ASN A N 1
ATOM 694 C CA . ASN A 1 90 ? -17.128 1.684 8.580 1.00 84.31 90 ASN A CA 1
ATOM 695 C C . ASN A 1 90 ? -15.633 1.391 8.308 1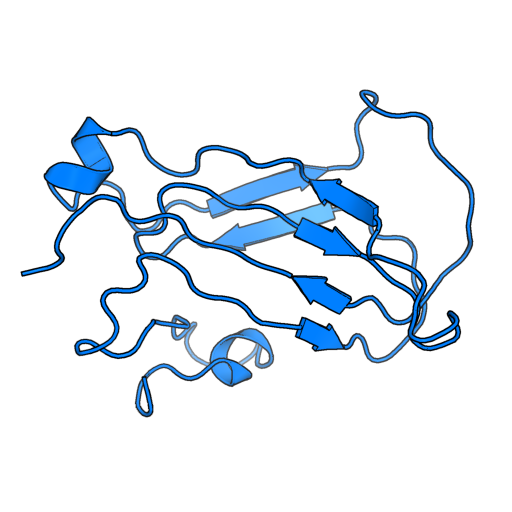.00 84.31 90 ASN A C 1
ATOM 697 O O . ASN A 1 90 ? -15.133 1.575 7.201 1.00 84.31 90 ASN A O 1
ATOM 701 N N . ARG A 1 91 ? -14.912 0.904 9.327 1.00 84.06 91 ARG A N 1
ATOM 702 C CA . ARG A 1 91 ? -13.448 0.730 9.298 1.00 84.06 91 ARG A CA 1
ATOM 703 C C . ARG A 1 91 ? -12.961 -0.423 8.411 1.00 84.06 91 ARG A C 1
ATOM 705 O O . ARG A 1 91 ? -11.770 -0.474 8.127 1.00 84.06 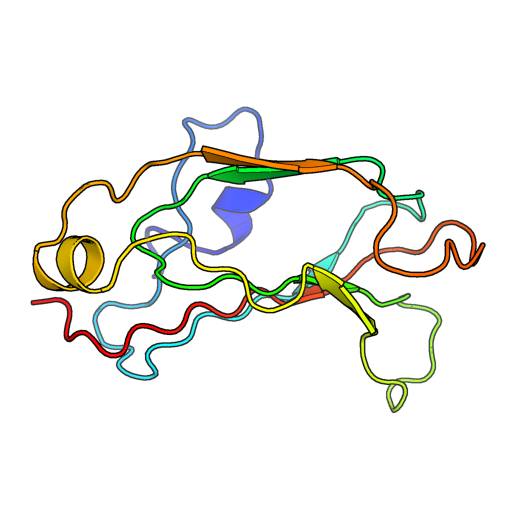91 ARG A O 1
ATOM 712 N N . SER A 1 92 ? -13.841 -1.342 8.004 1.00 85.19 92 SER A N 1
ATOM 713 C CA . SER A 1 92 ? -13.496 -2.656 7.428 1.00 85.19 92 SER A CA 1
ATOM 714 C C . SER A 1 92 ? -13.861 -2.848 5.947 1.00 85.19 92 SER A C 1
ATOM 716 O O . SER A 1 92 ? -13.961 -3.978 5.468 1.00 85.19 92 SER A O 1
ATOM 718 N N . GLY A 1 93 ? -14.083 -1.763 5.200 1.00 86.12 93 GLY A N 1
ATOM 719 C CA . GLY A 1 93 ? -14.428 -1.839 3.776 1.00 86.12 93 GLY A CA 1
ATOM 720 C C . GLY A 1 93 ? -13.286 -2.366 2.899 1.00 86.12 93 GLY A C 1
ATOM 721 O O . GLY A 1 93 ? -12.119 -2.071 3.144 1.00 86.12 93 GLY A O 1
ATOM 722 N N . VAL A 1 94 ? -13.620 -3.106 1.839 1.00 88.44 94 VAL A N 1
ATOM 723 C CA . VAL A 1 94 ? -12.665 -3.497 0.787 1.00 88.44 94 VAL A CA 1
ATOM 724 C C . VAL A 1 94 ? -12.869 -2.600 -0.429 1.00 88.44 94 VAL A C 1
ATOM 726 O O . VAL A 1 94 ? -14.004 -2.381 -0.850 1.00 88.44 94 VAL A O 1
ATOM 729 N N . ARG A 1 95 ? -11.780 -2.099 -1.017 1.00 90.06 95 ARG A N 1
ATOM 730 C CA . ARG A 1 95 ? -11.810 -1.373 -2.292 1.00 90.06 95 ARG A CA 1
ATOM 731 C C . ARG A 1 95 ? -10.959 -2.074 -3.335 1.00 90.06 95 ARG A C 1
ATOM 733 O O . ARG A 1 95 ? -9.826 -2.456 -3.056 1.00 90.06 95 ARG A O 1
ATOM 740 N N . MET A 1 96 ? -11.530 -2.212 -4.526 1.00 91.19 96 MET A N 1
ATOM 741 C CA . MET A 1 96 ? -10.886 -2.811 -5.688 1.00 91.19 96 MET A CA 1
ATOM 742 C C . MET A 1 96 ? -10.448 -1.694 -6.633 1.00 91.19 96 MET A C 1
ATOM 744 O O . MET A 1 96 ? -11.249 -0.831 -6.997 1.00 91.19 96 MET A O 1
ATOM 748 N N . PHE A 1 97 ? -9.185 -1.713 -7.031 1.00 88.50 97 PHE A N 1
ATOM 749 C CA . PHE A 1 97 ? -8.603 -0.788 -7.992 1.00 88.50 97 PHE A CA 1
ATOM 750 C C . PHE A 1 97 ? -8.185 -1.592 -9.217 1.00 88.50 97 PHE A C 1
ATOM 752 O O . PHE A 1 97 ? -7.403 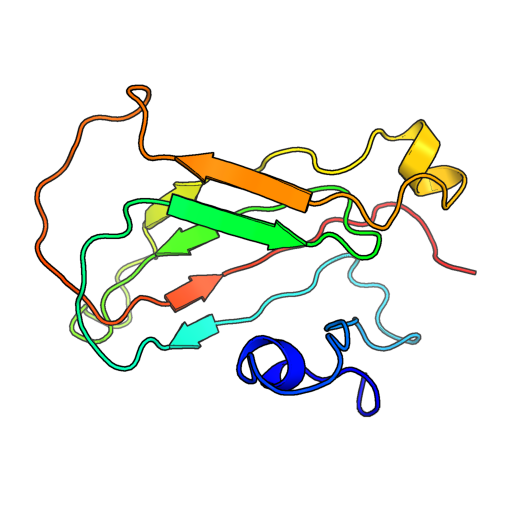-2.530 -9.101 1.00 88.50 97 PHE A O 1
ATOM 759 N N . LYS A 1 98 ? -8.716 -1.251 -10.390 1.00 85.25 98 LYS A N 1
ATOM 760 C CA . LYS A 1 98 ? -8.360 -1.885 -11.663 1.00 85.25 98 LYS A CA 1
ATOM 761 C C . LYS A 1 98 ? -7.658 -0.863 -12.540 1.00 85.25 98 LYS A C 1
ATOM 763 O O . LYS A 1 98 ? -8.048 0.302 -12.532 1.00 85.25 98 LYS A O 1
ATOM 768 N N . ASP A 1 99 ? -6.680 -1.307 -13.323 1.00 66.88 99 ASP A N 1
ATOM 769 C CA . ASP A 1 99 ? -6.104 -0.452 -14.357 1.00 66.88 99 ASP A CA 1
ATOM 770 C C . ASP A 1 99 ? -7.196 -0.081 -15.382 1.00 66.88 99 ASP A C 1
ATOM 772 O O . ASP A 1 99 ? -7.787 -0.936 -16.053 1.00 66.88 99 ASP A O 1
ATOM 776 N N . GLY A 1 100 ? -7.549 1.203 -15.409 1.00 45.94 100 GLY A N 1
ATOM 777 C CA . GLY A 1 100 ? -8.778 1.703 -16.011 1.00 45.94 100 GLY A CA 1
ATOM 778 C C . GLY A 1 100 ? -8.675 3.174 -16.388 1.00 45.94 100 GLY A C 1
ATOM 779 O O . GLY A 1 100 ? -9.377 3.997 -15.827 1.00 45.94 100 GLY A O 1
ATOM 780 N N . LYS A 1 101 ? -7.8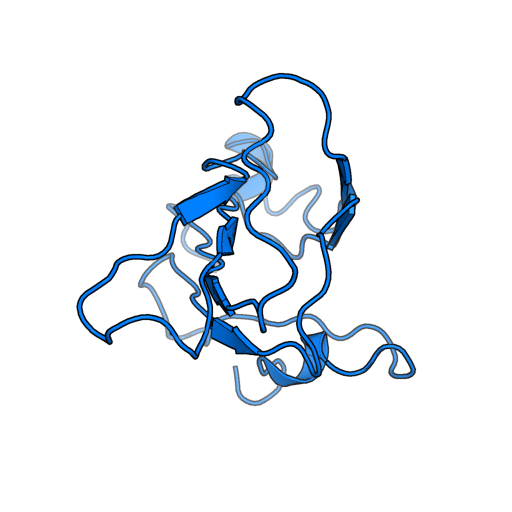18 3.487 -17.368 1.00 40.19 101 LYS A N 1
ATOM 781 C CA . LYS A 1 101 ? -7.874 4.708 -18.196 1.00 40.19 101 LYS A CA 1
ATOM 782 C C . LYS A 1 101 ? -8.039 6.043 -17.447 1.00 40.19 101 LYS A C 1
ATOM 784 O O . LYS A 1 101 ? -8.903 6.826 -17.804 1.00 40.19 101 LYS A O 1
ATOM 789 N N . GLU A 1 102 ? -7.135 6.368 -16.532 1.00 36.72 102 GLU A N 1
ATOM 790 C CA . GLU A 1 102 ? -6.826 7.771 -16.210 1.00 36.72 102 GLU A CA 1
ATOM 791 C C . GLU A 1 102 ? -5.361 7.876 -15.770 1.00 36.72 102 GLU A C 1
ATOM 793 O O . GLU A 1 102 ? -5.000 7.908 -14.601 1.00 36.72 102 GLU A O 1
ATOM 798 N N . GLY A 1 103 ? -4.490 7.815 -16.778 1.00 37.94 103 GLY A N 1
ATOM 799 C CA . GLY A 1 103 ? -3.038 7.747 -16.645 1.00 37.94 103 GLY A CA 1
ATOM 800 C C . GLY A 1 103 ? -2.492 6.857 -17.754 1.00 37.94 103 GLY A C 1
ATOM 801 O O . GLY A 1 103 ? -2.830 5.682 -17.830 1.00 37.94 103 GLY A O 1
ATOM 802 N N . LYS A 1 104 ? -1.726 7.423 -18.693 1.00 35.09 104 LYS A N 1
ATOM 803 C CA . LYS A 1 104 ? -1.166 6.695 -19.846 1.00 35.09 104 LYS A CA 1
ATOM 804 C C . LYS A 1 104 ? -0.552 5.364 -19.400 1.00 35.09 104 LYS A C 1
ATOM 806 O O . LYS A 1 104 ? 0.420 5.384 -18.649 1.00 35.09 104 LYS A O 1
ATOM 811 N N . SER A 1 105 ? -1.042 4.250 -19.956 1.00 39.41 105 SER A N 1
ATOM 812 C CA . SER A 1 105 ? -0.346 2.963 -19.932 1.00 39.41 105 SER A CA 1
ATOM 813 C C . SER A 1 105 ? 1.091 3.181 -20.398 1.00 39.41 105 SER A C 1
ATOM 815 O O . SER A 1 105 ? 1.341 3.424 -21.582 1.00 39.41 105 SER A O 1
ATOM 817 N N . ARG A 1 106 ? 2.044 3.133 -19.471 1.00 52.69 106 ARG A N 1
ATOM 818 C CA . ARG A 1 106 ? 3.463 3.088 -19.806 1.00 52.69 106 ARG A CA 1
ATOM 819 C C . ARG A 1 106 ? 3.920 1.654 -19.622 1.00 52.69 106 ARG A C 1
ATOM 821 O O . ARG A 1 106 ? 3.894 1.107 -18.526 1.00 52.69 106 ARG A O 1
ATOM 828 N N . LYS A 1 107 ? 4.245 1.044 -20.761 1.00 43.50 107 LYS A N 1
ATOM 829 C CA . LYS A 1 107 ? 4.747 -0.319 -20.903 1.00 43.50 107 LYS A CA 1
ATOM 830 C C . LYS A 1 107 ? 6.179 -0.397 -20.379 1.00 43.50 107 LYS A C 1
ATOM 832 O O . LYS A 1 107 ? 7.095 -0.546 -21.174 1.00 43.50 107 LYS A O 1
ATOM 837 N N . ASP A 1 108 ? 6.365 -0.343 -19.070 1.00 42.75 108 ASP A N 1
ATOM 838 C CA . ASP A 1 108 ? 7.620 -0.803 -18.488 1.00 42.75 108 ASP A CA 1
ATOM 839 C C . ASP A 1 108 ? 7.340 -2.146 -17.828 1.00 42.75 108 ASP A C 1
ATOM 841 O O . ASP A 1 108 ? 6.645 -2.249 -16.821 1.00 42.75 108 ASP A O 1
ATOM 845 N N . GLY A 1 109 ? 7.798 -3.187 -18.528 1.00 36.44 109 GLY A N 1
ATOM 846 C CA . GLY A 1 109 ? 7.582 -4.588 -18.211 1.00 36.44 109 GLY A CA 1
ATOM 847 C C . GLY A 1 109 ? 7.946 -4.943 -16.775 1.00 36.44 109 GLY A C 1
ATOM 848 O O . GLY A 1 109 ? 8.714 -4.243 -16.116 1.00 36.44 109 GLY A O 1
ATOM 849 N N . GLY A 1 110 ? 7.370 -6.064 -16.338 1.00 33.97 110 GLY A N 1
ATOM 850 C CA . GLY A 1 110 ? 7.396 -6.593 -14.983 1.00 33.97 110 GLY A CA 1
ATOM 851 C C . GLY A 1 110 ? 8.630 -6.205 -14.169 1.00 33.97 110 GLY A C 1
ATOM 852 O O . GLY A 1 110 ? 9.773 -6.368 -14.604 1.00 33.97 110 GLY A O 1
ATOM 853 N N . GLY A 1 111 ? 8.397 -5.707 -12.960 1.00 36.47 111 GLY A N 1
ATOM 854 C CA . GLY A 1 111 ? 9.410 -5.421 -11.947 1.00 36.47 111 GLY A CA 1
ATOM 855 C C . GLY A 1 111 ? 8.948 -5.916 -10.589 1.00 36.47 111 GLY A C 1
ATOM 856 O O . GLY A 1 111 ? 7.753 -5.991 -10.346 1.00 36.47 111 GLY A O 1
ATOM 857 N N . LEU A 1 112 ? 9.871 -6.354 -9.750 1.00 38.28 112 LEU A N 1
ATOM 858 C CA . LEU A 1 112 ? 9.609 -6.593 -8.341 1.00 38.28 112 LEU A CA 1
ATOM 859 C C . LEU A 1 112 ? 9.098 -5.267 -7.747 1.00 38.28 112 LEU A C 1
ATOM 861 O O . LEU A 1 112 ? 9.883 -4.329 -7.616 1.00 38.28 112 LEU A O 1
ATOM 865 N N . TYR A 1 113 ? 7.784 -5.153 -7.522 1.00 45.44 113 TYR A N 1
ATOM 866 C CA . TYR A 1 113 ? 7.179 -3.909 -7.038 1.00 45.44 113 TYR A CA 1
ATOM 867 C C . TYR A 1 113 ? 7.454 -3.742 -5.570 1.00 45.44 113 TYR A C 1
ATOM 869 O O . TYR A 1 113 ? 7.636 -4.723 -4.854 1.00 45.44 113 TYR A O 1
ATOM 877 N N . GLU A 1 114 ? 7.442 -2.484 -5.179 1.00 41.28 114 GLU A N 1
ATOM 878 C CA . GLU A 1 114 ? 7.653 -2.013 -3.837 1.00 41.28 114 GLU A CA 1
ATOM 879 C C . GLU A 1 114 ? 6.495 -1.077 -3.527 1.00 41.28 114 GLU A C 1
ATOM 881 O O . GLU A 1 114 ? 6.362 -0.021 -4.138 1.00 41.28 114 GLU A O 1
ATOM 886 N N . LYS A 1 115 ? 5.574 -1.550 -2.684 1.00 44.81 115 LYS A N 1
ATOM 887 C CA . LYS A 1 115 ? 4.332 -0.843 -2.358 1.00 44.81 115 LYS A CA 1
ATOM 888 C C . LYS A 1 115 ? 4.536 0.028 -1.131 1.00 44.81 115 LYS A C 1
ATOM 890 O O . LYS A 1 115 ? 4.480 -0.520 -0.037 1.00 44.81 115 LYS A O 1
ATOM 895 N N . GLN A 1 116 ? 4.649 1.344 -1.314 1.00 37.69 116 GLN A N 1
ATOM 896 C CA . GLN A 1 116 ? 4.506 2.337 -0.245 1.00 37.69 116 GLN A CA 1
ATOM 897 C C . GLN A 1 116 ? 3.026 2.587 0.056 1.00 37.69 116 GLN A C 1
ATOM 899 O O . GLN A 1 116 ? 2.343 3.252 -0.714 1.00 37.69 116 GLN A O 1
ATOM 904 N N . CYS A 1 117 ? 2.528 2.052 1.173 1.00 41.31 117 CYS A N 1
ATOM 905 C CA . CYS A 1 117 ? 1.257 2.483 1.765 1.00 41.31 117 CYS A CA 1
ATOM 906 C C . CYS A 1 117 ? 1.536 3.713 2.642 1.00 41.31 117 CYS A C 1
ATOM 908 O O . CYS A 1 117 ? 2.568 3.749 3.288 1.00 41.31 117 CYS A O 1
ATOM 910 N N . SER A 1 118 ? 0.682 4.730 2.675 1.00 38.38 118 SER A N 1
ATOM 911 C CA . SER A 1 118 ? 0.706 5.736 3.746 1.00 38.38 118 SER A CA 1
ATOM 912 C C . SER A 1 118 ? -0.730 5.965 4.155 1.00 38.38 118 SER A C 1
ATOM 914 O O . SER A 1 118 ? -1.549 6.383 3.338 1.00 38.38 118 SER A O 1
ATOM 916 N N . THR A 1 119 ? -1.049 5.596 5.388 1.00 43.69 119 THR A N 1
ATOM 917 C CA . THR A 1 119 ? -2.295 6.002 6.032 1.00 43.69 119 THR A CA 1
ATOM 918 C C . THR A 1 119 ? -2.126 7.453 6.472 1.00 43.69 119 THR A C 1
ATOM 920 O O . THR A 1 119 ? -1.027 7.822 6.835 1.00 43.69 119 THR A O 1
ATOM 923 N N . LYS A 1 120 ? -3.140 8.316 6.431 1.00 35.75 120 LYS A N 1
ATOM 924 C CA . LYS A 1 120 ? -3.070 9.619 7.114 1.00 35.75 120 LYS A CA 1
ATOM 925 C C . LYS A 1 120 ? -4.238 9.700 8.080 1.00 35.75 120 LYS A C 1
ATOM 927 O O . LYS A 1 120 ? -5.369 9.915 7.655 1.00 35.75 120 LYS A O 1
ATOM 932 N N . GLU A 1 121 ? -3.986 9.437 9.352 1.00 44.34 121 GLU A N 1
ATOM 933 C CA . GLU A 1 121 ? -4.934 9.664 10.437 1.00 44.34 121 GLU A CA 1
ATOM 934 C C . GLU A 1 121 ? -4.610 11.006 11.095 1.00 44.34 121 GLU A C 1
ATOM 936 O O . GLU A 1 121 ? -3.726 11.103 11.936 1.00 44.34 121 GLU A O 1
ATOM 941 N N . ASP A 1 122 ? -5.366 12.044 10.736 1.00 31.89 122 ASP A N 1
ATOM 942 C CA . ASP A 1 122 ? -5.509 13.257 11.557 1.00 31.89 122 ASP A CA 1
ATOM 943 C C . ASP A 1 122 ? -6.568 13.037 12.663 1.00 31.89 122 ASP A C 1
ATOM 945 O O . ASP A 1 122 ? -7.375 13.920 12.960 1.00 31.89 122 ASP A O 1
ATOM 949 N N . CYS A 1 123 ? -6.660 11.833 13.234 1.00 32.78 123 CYS A N 1
ATOM 950 C CA . CYS A 1 123 ? -7.630 11.505 14.278 1.00 32.78 123 CYS A CA 1
ATOM 951 C C . CYS A 1 123 ? -6.955 10.647 15.344 1.00 32.78 123 CYS A C 1
ATOM 953 O O . CYS A 1 123 ? -6.545 9.521 15.084 1.00 32.78 123 CYS A O 1
ATOM 955 N N . GLU A 1 124 ? -6.835 11.214 16.541 1.00 32.31 124 GLU A N 1
ATOM 956 C CA . GLU A 1 124 ? -6.382 10.530 17.745 1.00 32.31 124 GLU A CA 1
ATOM 957 C C . GLU A 1 124 ? -7.251 9.287 17.975 1.00 32.31 124 GLU A C 1
ATOM 959 O O . GLU A 1 124 ? -8.422 9.389 18.345 1.00 32.31 124 GLU A O 1
ATOM 964 N N . CYS A 1 125 ? -6.692 8.103 17.726 1.00 27.98 125 CYS A N 1
ATOM 965 C CA . CYS A 1 125 ? -7.266 6.866 18.230 1.00 27.98 125 CYS A CA 1
ATOM 966 C C . CYS A 1 125 ? -7.101 6.870 19.759 1.00 27.98 125 CYS A C 1
ATOM 968 O O . CYS A 1 125 ? -5.985 6.717 20.258 1.00 27.98 125 CYS A O 1
ATOM 970 N N . TYR A 1 126 ? -8.205 7.083 20.478 1.00 30.86 126 TYR A N 1
ATOM 971 C CA . TYR A 1 126 ? -8.349 6.735 21.895 1.00 30.86 126 TYR A CA 1
ATOM 972 C C . TYR A 1 126 ? -8.799 5.280 22.038 1.00 30.86 126 TYR A C 1
ATOM 974 O O . TYR A 1 126 ? -9.647 4.842 21.223 1.00 30.86 126 TYR A O 1
#

Radius of gyration: 15.41 Å; chains: 1; bounding box: 36×32×43 Å